Protein AF-A0A919ZZ67-F1 (afdb_monomer_lite)

Sequence (134 aa):
MVGVLGKPMSIIRAICKSDLKDLTIVTYGGPDVGLLCSAKKVKKLIFGFVSLDIIPLDSHFRKARQAGEIKELMEIDEGMLQWGLRAAAMRLPFYQLELVLVQMFWVKIKKLNWLNHHMMMVRSLCDASNKLRC

Radius of gyration: 19.35 Å; chains: 1; bounding box: 59×31×33 Å

Structure (mmCIF, N/CA/C/O backbone):
data_AF-A0A919ZZ67-F1
#
_entry.id   AF-A0A919ZZ67-F1
#
loop_
_atom_site.group_PDB
_atom_site.id
_atom_site.type_symbol
_atom_site.label_atom_id
_atom_site.label_alt_id
_atom_site.label_comp_id
_atom_site.label_asym_id
_atom_site.label_entity_id
_atom_site.label_seq_id
_atom_site.pdbx_PDB_ins_code
_atom_site.Cartn_x
_atom_site.Cartn_y
_atom_site.Cartn_z
_atom_site.occupancy
_atom_site.B_iso_or_equiv
_atom_site.auth_seq_id
_atom_site.auth_comp_id
_atom_site.auth_asym_id
_atom_site.auth_atom_id
_atom_site.pdbx_PDB_model_num
ATOM 1 N N . MET A 1 1 ? 2.444 8.326 -15.915 1.00 46.81 1 MET A N 1
ATOM 2 C CA . MET A 1 1 ? 1.044 8.205 -15.450 1.00 46.81 1 MET A CA 1
ATOM 3 C C . MET A 1 1 ? 0.636 6.743 -15.534 1.00 46.81 1 MET A C 1
ATOM 5 O O . MET A 1 1 ? 0.313 6.267 -16.612 1.00 46.81 1 MET A O 1
ATOM 9 N N . VAL A 1 2 ? 0.801 6.001 -14.433 1.00 59.31 2 VAL A N 1
ATOM 10 C CA . VAL A 1 2 ? 0.498 4.553 -14.317 1.00 59.31 2 VAL A CA 1
ATOM 11 C C . VAL A 1 2 ? -0.480 4.307 -13.144 1.00 59.31 2 VAL A C 1
ATOM 13 O O . VAL A 1 2 ? -0.824 3.173 -12.833 1.00 59.31 2 VAL A O 1
ATOM 16 N N . GLY A 1 3 ? -0.955 5.364 -12.468 1.00 60.34 3 GLY A N 1
ATOM 17 C CA . GLY A 1 3 ? -1.629 5.255 -11.167 1.00 60.34 3 GLY A CA 1
ATOM 18 C C . GLY A 1 3 ? -3.045 4.667 -11.219 1.00 60.34 3 GLY A C 1
ATOM 19 O O . GLY A 1 3 ? -3.436 3.942 -10.298 1.00 60.34 3 GLY A O 1
ATOM 20 N N . VAL A 1 4 ? -3.820 4.934 -12.280 1.00 69.00 4 VAL A N 1
ATOM 21 C CA . VAL A 1 4 ? -5.244 4.538 -12.362 1.00 69.00 4 VAL A CA 1
ATOM 22 C C . VAL A 1 4 ? -5.505 3.374 -13.329 1.00 69.00 4 VAL A C 1
ATOM 24 O O . VAL A 1 4 ? -6.453 2.613 -13.121 1.00 69.00 4 VAL A O 1
ATOM 27 N N . LEU A 1 5 ? -4.682 3.186 -14.364 1.00 67.19 5 LEU A N 1
ATOM 28 C CA . LEU A 1 5 ? -4.946 2.177 -15.396 1.00 67.19 5 LEU A CA 1
ATOM 29 C C . LEU A 1 5 ? -4.768 0.734 -14.895 1.00 67.19 5 LEU A C 1
ATOM 31 O O . LEU A 1 5 ? -3.798 0.397 -14.225 1.00 67.19 5 LEU A O 1
ATOM 35 N N . GLY A 1 6 ? -5.713 -0.138 -15.265 1.00 78.69 6 GLY A N 1
ATOM 36 C CA . GLY A 1 6 ? -5.623 -1.588 -15.044 1.00 78.69 6 GLY A CA 1
ATOM 37 C C . GLY A 1 6 ? -5.781 -2.060 -13.593 1.00 78.69 6 GLY A C 1
ATOM 38 O O . GLY A 1 6 ? -5.585 -3.242 -13.319 1.00 78.69 6 GLY A O 1
ATOM 39 N N . LYS A 1 7 ? -6.147 -1.180 -12.648 1.00 85.00 7 LYS A N 1
ATOM 40 C CA . LYS A 1 7 ? -6.348 -1.557 -11.240 1.00 85.00 7 LYS A CA 1
ATOM 41 C C . LYS A 1 7 ? -7.589 -2.459 -11.088 1.00 85.00 7 LYS A C 1
ATOM 43 O O . LYS A 1 7 ? -8.673 -2.067 -11.529 1.00 85.00 7 LYS A O 1
ATOM 48 N N . PRO A 1 8 ? -7.494 -3.631 -10.425 1.00 86.75 8 PRO A N 1
ATOM 49 C CA . PRO A 1 8 ? -8.623 -4.545 -10.249 1.00 86.75 8 PRO A CA 1
ATOM 50 C C . PRO A 1 8 ? -9.619 -4.013 -9.202 1.00 86.75 8 PRO A C 1
ATOM 52 O O . PRO A 1 8 ? -9.707 -4.483 -8.072 1.00 86.75 8 PRO A O 1
ATOM 55 N N . MET A 1 9 ? -10.412 -3.006 -9.562 1.00 91.06 9 MET A N 1
ATOM 56 C CA . MET A 1 9 ? -11.330 -2.348 -8.624 1.00 91.06 9 MET A CA 1
ATOM 57 C C . MET A 1 9 ? -12.468 -3.251 -8.138 1.00 91.06 9 MET A C 1
ATOM 59 O O . MET A 1 9 ? -13.001 -3.022 -7.052 1.00 91.06 9 MET A O 1
ATOM 63 N N . SER A 1 10 ? -12.833 -4.284 -8.900 1.00 92.00 10 SER A N 1
ATOM 64 C CA . SER A 1 10 ? -13.825 -5.278 -8.480 1.00 92.00 10 SER A CA 1
ATOM 65 C C . SER A 1 10 ? -13.369 -6.034 -7.230 1.00 92.00 10 SER A C 1
ATOM 67 O O . SER A 1 10 ? -14.118 -6.100 -6.254 1.00 92.00 10 SER A O 1
ATOM 69 N N . ILE A 1 11 ? -12.123 -6.525 -7.215 1.00 91.31 11 ILE A N 1
ATOM 70 C CA . ILE A 1 11 ? -11.590 -7.265 -6.066 1.00 91.31 11 ILE A CA 1
ATOM 71 C C . ILE A 1 11 ? -11.380 -6.344 -4.868 1.00 91.31 11 ILE A C 1
ATOM 73 O O . ILE A 1 11 ? -11.725 -6.710 -3.750 1.00 91.31 11 ILE A O 1
ATOM 77 N N . ILE A 1 12 ? -10.912 -5.114 -5.092 1.00 92.00 12 ILE A N 1
ATOM 78 C CA . ILE A 1 12 ? -10.699 -4.143 -4.013 1.00 92.00 12 ILE A CA 1
ATOM 79 C C . ILE A 1 12 ? -12.030 -3.799 -3.335 1.00 92.00 12 ILE A C 1
ATOM 81 O O . ILE A 1 12 ? -12.120 -3.807 -2.111 1.00 92.00 12 ILE A O 1
ATOM 85 N N . ARG A 1 13 ? -13.103 -3.578 -4.108 1.00 91.88 13 ARG A N 1
ATOM 86 C CA . ARG A 1 13 ? -14.446 -3.341 -3.552 1.00 91.88 13 ARG A CA 1
ATOM 87 C C . ARG A 1 13 ? -14.980 -4.553 -2.788 1.00 91.88 13 ARG A C 1
ATOM 89 O O . ARG A 1 13 ? -15.626 -4.367 -1.760 1.00 91.88 13 ARG A O 1
ATOM 96 N N . ALA A 1 14 ? -14.713 -5.771 -3.260 1.00 93.25 14 ALA A N 1
ATOM 97 C CA . ALA A 1 14 ? -15.077 -6.991 -2.542 1.00 93.25 14 ALA A CA 1
ATOM 98 C C . ALA A 1 14 ? -14.307 -7.114 -1.215 1.00 93.25 14 ALA A C 1
ATOM 100 O O . ALA A 1 14 ? -14.912 -7.375 -0.178 1.00 93.25 14 ALA A O 1
ATOM 101 N N . ILE A 1 15 ? -13.003 -6.819 -1.219 1.00 92.00 15 ILE A N 1
ATOM 102 C CA . ILE A 1 15 ? -12.168 -6.77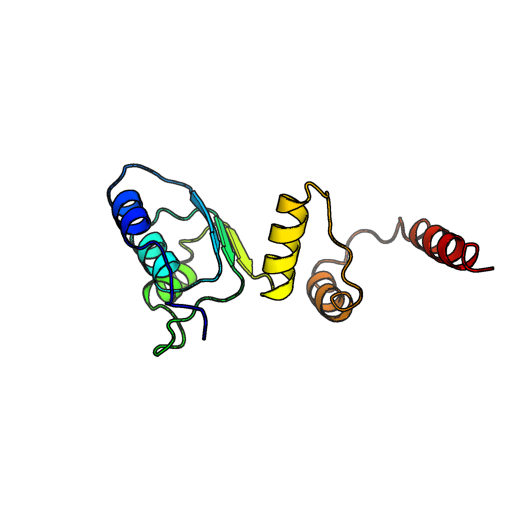1 -0.011 1.00 92.00 15 ILE A CA 1
ATOM 103 C C . ILE A 1 15 ? -12.676 -5.703 0.956 1.00 92.00 15 ILE A C 1
ATOM 105 O O . ILE A 1 15 ? -12.718 -5.945 2.155 1.00 92.00 15 ILE A O 1
ATOM 109 N N . CYS A 1 16 ? -13.114 -4.537 0.480 1.00 91.44 16 CYS A N 1
ATOM 110 C CA . CYS A 1 16 ? -13.717 -3.520 1.344 1.00 91.44 16 CYS A CA 1
ATOM 111 C C . CYS A 1 16 ? -15.005 -4.012 2.023 1.00 91.44 16 CYS A C 1
ATOM 113 O O . CYS A 1 16 ? -15.257 -3.619 3.160 1.00 91.44 16 CYS A O 1
ATOM 115 N N . LYS A 1 17 ? -15.774 -4.902 1.386 1.00 92.75 17 LYS A N 1
ATOM 116 C CA . LYS A 1 17 ? -17.009 -5.476 1.945 1.00 92.75 17 LYS A CA 1
ATOM 117 C C . LYS A 1 17 ? -16.798 -6.692 2.856 1.00 92.75 17 LYS A C 1
ATOM 119 O O . LYS A 1 17 ? -17.695 -6.998 3.626 1.00 92.75 17 LYS A O 1
ATOM 124 N N . SER A 1 18 ? -15.666 -7.389 2.764 1.00 94.38 18 SER A N 1
ATOM 125 C CA . SER A 1 18 ? -15.390 -8.586 3.574 1.00 94.38 18 SER A CA 1
ATOM 126 C C . SER A 1 18 ? -14.919 -8.256 4.997 1.00 94.38 18 SER A C 1
ATOM 128 O O . SER A 1 18 ? -14.605 -7.111 5.298 1.00 94.38 18 SER A O 1
ATOM 130 N N . ASP A 1 19 ? -14.772 -9.249 5.871 1.00 91.31 19 ASP A N 1
ATOM 131 C CA . ASP A 1 19 ? -14.251 -9.041 7.236 1.00 91.31 19 ASP A CA 1
ATOM 132 C C . ASP A 1 19 ? -12.714 -9.065 7.334 1.00 91.31 19 ASP A C 1
ATOM 134 O O . ASP A 1 19 ? -12.155 -9.108 8.430 1.00 91.31 19 ASP A O 1
ATOM 138 N N . LEU A 1 20 ? -12.008 -9.017 6.197 1.00 91.25 20 LEU A N 1
ATOM 139 C CA . LEU A 1 20 ? -10.544 -9.012 6.166 1.00 91.25 20 LEU A CA 1
ATOM 140 C C . LEU A 1 20 ? -9.983 -7.754 6.843 1.00 91.25 20 LEU A C 1
ATOM 142 O O . LEU A 1 20 ? -10.392 -6.630 6.540 1.00 91.25 20 LEU A O 1
ATOM 146 N N . LYS A 1 21 ? -9.013 -7.952 7.739 1.00 88.62 21 LYS A N 1
ATOM 147 C CA . LYS A 1 21 ? -8.319 -6.899 8.493 1.00 88.62 21 LYS A CA 1
ATOM 148 C C . LYS A 1 21 ? -6.811 -7.139 8.462 1.00 88.62 21 LYS A C 1
ATOM 150 O O . LYS A 1 21 ? -6.353 -8.210 8.075 1.00 88.62 21 LYS A O 1
ATOM 155 N N . ASP A 1 22 ? -6.058 -6.120 8.865 1.00 89.94 22 ASP A N 1
ATOM 156 C CA . ASP A 1 22 ? -4.601 -6.167 9.030 1.00 89.94 22 ASP A CA 1
ATOM 157 C C . ASP A 1 22 ? -3.805 -6.563 7.770 1.00 89.94 22 ASP A C 1
ATOM 159 O O . ASP A 1 22 ? -2.806 -7.282 7.829 1.00 89.94 22 ASP A O 1
ATOM 163 N N . LEU A 1 23 ? -4.218 -6.050 6.609 1.00 90.38 23 LEU A N 1
ATOM 164 C CA . LEU A 1 23 ? -3.596 -6.371 5.327 1.00 90.38 23 LEU A CA 1
ATOM 165 C C . LEU A 1 23 ? -2.225 -5.699 5.171 1.00 90.38 23 LEU A C 1
ATOM 167 O O . LEU A 1 23 ? -2.044 -4.519 5.496 1.00 90.38 23 LEU A O 1
ATOM 171 N N . THR A 1 24 ? -1.277 -6.463 4.621 1.00 92.62 24 THR A N 1
ATOM 172 C CA . THR A 1 24 ? -0.016 -5.942 4.080 1.00 92.62 24 THR A CA 1
ATOM 173 C C . THR A 1 24 ? -0.167 -5.771 2.578 1.00 92.62 24 THR A C 1
ATOM 175 O O . THR A 1 24 ? -0.430 -6.742 1.872 1.00 92.62 24 THR A O 1
ATOM 178 N N . ILE A 1 25 ? -0.020 -4.543 2.095 1.00 90.19 25 ILE A N 1
ATOM 179 C CA . ILE A 1 25 ? -0.246 -4.198 0.693 1.00 90.19 25 ILE A CA 1
ATOM 180 C C . ILE A 1 25 ? 1.067 -3.733 0.081 1.00 90.19 25 ILE A C 1
ATOM 182 O O . ILE A 1 25 ? 1.738 -2.861 0.632 1.00 90.19 25 ILE A O 1
ATOM 186 N N . VAL A 1 26 ? 1.396 -4.308 -1.073 1.00 91.19 26 VAL A N 1
ATOM 187 C CA . VAL A 1 26 ? 2.517 -3.913 -1.929 1.00 91.19 26 VAL A CA 1
ATOM 188 C C . VAL A 1 26 ? 1.921 -3.444 -3.251 1.00 91.19 26 VAL A C 1
ATOM 190 O O . VAL A 1 26 ? 1.276 -4.239 -3.933 1.00 91.19 26 VAL A O 1
ATOM 193 N N . THR A 1 27 ? 2.051 -2.163 -3.597 1.00 87.56 27 THR A N 1
ATOM 194 C CA . THR A 1 27 ? 1.370 -1.616 -4.786 1.00 87.56 27 THR A CA 1
ATOM 195 C C . THR A 1 27 ? 2.063 -0.388 -5.375 1.00 87.56 27 THR A C 1
ATOM 197 O O . THR A 1 27 ? 2.695 0.399 -4.668 1.00 87.56 27 THR A O 1
ATOM 200 N N . TYR A 1 28 ? 1.897 -0.202 -6.686 1.00 86.94 28 TYR A N 1
ATOM 201 C CA . TYR A 1 28 ? 1.999 1.114 -7.313 1.00 86.94 28 TYR A CA 1
ATOM 202 C C . TYR A 1 28 ? 0.691 1.844 -7.025 1.00 86.94 28 TYR A C 1
ATOM 204 O O . TYR A 1 28 ? -0.350 1.512 -7.588 1.00 86.94 28 TYR A O 1
ATOM 212 N N . GLY A 1 29 ? 0.712 2.776 -6.083 1.00 82.81 29 GLY A N 1
ATOM 213 C CA . GLY A 1 29 ? -0.493 3.323 -5.482 1.00 82.81 29 GLY A CA 1
ATOM 214 C C . GLY A 1 29 ? -1.332 4.185 -6.421 1.00 82.81 29 GLY A C 1
ATOM 215 O O . GLY A 1 29 ? -0.841 4.827 -7.345 1.00 82.81 29 GLY A O 1
ATOM 216 N N . GLY A 1 30 ? -2.633 4.186 -6.148 1.00 86.06 30 GLY A N 1
ATOM 217 C CA . GLY A 1 30 ? -3.646 5.005 -6.802 1.00 86.06 30 GLY A CA 1
ATOM 218 C C . GLY A 1 30 ? -4.986 4.877 -6.060 1.00 86.06 30 GLY A C 1
ATOM 219 O O . GLY A 1 30 ? -4.989 4.906 -4.824 1.00 86.06 30 GLY A O 1
ATOM 220 N N . PRO A 1 31 ? -6.125 4.699 -6.758 1.00 87.81 31 PRO A N 1
ATOM 221 C CA . PRO A 1 31 ? -7.448 4.650 -6.120 1.00 87.81 31 PRO A CA 1
ATOM 222 C C . PRO A 1 31 ? -7.669 3.396 -5.253 1.00 87.81 31 PRO A C 1
ATOM 224 O O . PRO A 1 31 ? -8.557 3.367 -4.402 1.00 87.81 31 PRO A O 1
ATOM 227 N N . ASP A 1 32 ? -6.852 2.361 -5.448 1.00 89.31 32 ASP A N 1
ATOM 228 C CA . ASP A 1 32 ? -6.833 1.129 -4.663 1.00 89.31 32 ASP A CA 1
ATOM 229 C C . ASP A 1 32 ? -6.436 1.381 -3.206 1.00 89.31 32 ASP A C 1
ATOM 231 O O . ASP A 1 32 ? -7.147 0.980 -2.280 1.00 89.31 32 ASP A O 1
ATOM 235 N N . VAL A 1 33 ? -5.333 2.106 -3.008 1.00 89.12 33 VAL A N 1
ATOM 236 C CA . VAL A 1 33 ? -4.824 2.464 -1.679 1.00 89.12 33 VAL A CA 1
ATOM 237 C C . VAL A 1 33 ? -5.817 3.372 -0.970 1.00 89.12 33 VAL A C 1
ATOM 239 O O . VAL A 1 33 ? -6.129 3.134 0.194 1.00 89.12 33 VAL A O 1
ATOM 242 N N . GLY A 1 34 ? -6.370 4.360 -1.678 1.00 89.38 34 GLY A N 1
ATOM 243 C CA . GLY A 1 34 ? -7.369 5.272 -1.124 1.00 89.38 34 GLY A CA 1
ATOM 244 C C . GLY A 1 34 ? -8.581 4.543 -0.546 1.00 89.38 34 GLY A C 1
ATOM 245 O O . GLY A 1 34 ? -8.965 4.778 0.603 1.00 89.38 34 GLY A O 1
ATOM 246 N N . LEU A 1 35 ? -9.145 3.590 -1.298 1.00 90.12 35 LEU A N 1
ATOM 247 C CA . LEU A 1 35 ? -10.325 2.842 -0.858 1.00 90.12 35 LEU A CA 1
ATOM 248 C C . LEU A 1 35 ? -10.021 1.916 0.331 1.00 90.12 35 LEU A C 1
ATOM 250 O O . LEU A 1 35 ? -10.813 1.831 1.272 1.00 90.12 35 LEU A O 1
ATOM 254 N N . LEU A 1 36 ? -8.861 1.254 0.325 1.00 89.94 36 LEU A N 1
ATOM 255 C CA . LEU A 1 36 ? -8.440 0.369 1.415 1.00 89.94 36 LEU A CA 1
ATOM 256 C C . LEU A 1 36 ? -8.090 1.148 2.691 1.00 89.94 36 LEU A C 1
ATOM 258 O O . LEU A 1 36 ? -8.418 0.694 3.792 1.00 89.94 36 LEU A O 1
ATOM 262 N N . CYS A 1 37 ? -7.500 2.338 2.552 1.00 89.81 37 CYS A N 1
ATOM 263 C CA . CYS A 1 37 ? -7.279 3.277 3.649 1.00 89.81 37 CYS A CA 1
ATOM 264 C C . CYS A 1 37 ? -8.606 3.781 4.226 1.00 89.81 37 CYS A C 1
ATOM 266 O O . CYS A 1 37 ? -8.781 3.754 5.440 1.00 89.81 37 CYS A O 1
ATOM 268 N N . SER A 1 38 ? -9.580 4.145 3.383 1.00 89.25 38 SER A N 1
ATOM 269 C CA . SER A 1 38 ? -10.910 4.556 3.855 1.00 89.25 38 SER A CA 1
ATOM 270 C C . SER A 1 38 ? -11.640 3.444 4.614 1.00 89.25 38 SER A C 1
ATOM 272 O O . SER A 1 38 ? -12.411 3.734 5.526 1.00 89.25 38 SER A O 1
ATOM 274 N N . ALA A 1 39 ? -11.409 2.181 4.249 1.00 89.69 39 ALA A N 1
ATOM 275 C CA . ALA A 1 39 ? -11.982 1.021 4.925 1.00 89.69 39 ALA A CA 1
ATOM 276 C C . ALA A 1 39 ? -11.210 0.596 6.194 1.00 89.69 39 ALA A C 1
ATOM 278 O O . ALA A 1 39 ? -11.636 -0.341 6.867 1.00 89.69 39 ALA A O 1
ATOM 279 N N . LYS A 1 40 ? -10.084 1.252 6.521 1.00 89.50 40 LYS A N 1
ATOM 280 C CA . LYS A 1 40 ? -9.212 0.956 7.677 1.00 89.50 40 LYS A CA 1
ATOM 281 C C . LYS A 1 40 ? -8.719 -0.494 7.743 1.00 89.50 40 LYS A C 1
ATOM 283 O O . LYS A 1 40 ? -8.591 -1.076 8.817 1.00 89.50 40 LYS A O 1
ATOM 288 N N . LYS A 1 41 ? -8.429 -1.092 6.583 1.00 88.62 41 LYS A N 1
ATOM 289 C CA . LYS A 1 41 ? -7.991 -2.501 6.486 1.00 88.62 41 LYS A CA 1
ATOM 290 C C . LYS A 1 41 ? -6.483 -2.677 6.373 1.00 88.62 41 LYS A C 1
ATOM 292 O O . LYS A 1 41 ? -5.998 -3.804 6.390 1.00 88.62 41 LYS A O 1
ATOM 297 N N . VAL A 1 42 ? -5.745 -1.579 6.241 1.00 90.75 42 VAL A N 1
ATOM 298 C CA . VAL A 1 42 ? -4.308 -1.583 5.963 1.00 90.75 42 VAL A CA 1
ATOM 299 C C . VAL A 1 42 ? -3.522 -1.522 7.266 1.00 90.75 42 VAL A C 1
ATOM 301 O O . VAL A 1 42 ? -3.606 -0.537 7.993 1.00 90.75 42 VAL A O 1
ATOM 304 N N . LYS A 1 43 ? -2.719 -2.553 7.540 1.00 90.25 43 LYS A N 1
ATOM 305 C CA . LYS A 1 43 ? -1.742 -2.536 8.639 1.00 90.25 43 LYS A CA 1
ATOM 306 C C . LYS A 1 43 ? -0.381 -2.061 8.155 1.00 90.25 43 LYS A C 1
ATOM 308 O O . LYS A 1 43 ? 0.230 -1.202 8.792 1.00 90.25 43 LYS A O 1
ATOM 313 N N . LYS A 1 44 ? 0.072 -2.623 7.032 1.00 90.81 44 LYS A N 1
ATOM 314 C CA . LYS A 1 44 ? 1.359 -2.308 6.419 1.00 90.81 44 LYS A CA 1
ATOM 315 C C . LYS A 1 44 ? 1.172 -1.923 4.963 1.00 90.81 44 LYS A C 1
ATOM 317 O O . LYS A 1 44 ? 0.562 -2.668 4.200 1.00 90.81 44 LYS A O 1
ATOM 322 N N . LEU A 1 45 ? 1.721 -0.780 4.581 1.00 90.00 45 LEU A N 1
ATOM 323 C CA . LEU A 1 45 ? 1.686 -0.294 3.211 1.00 90.00 45 LEU A CA 1
ATOM 324 C C . LEU A 1 45 ? 3.112 -0.108 2.697 1.00 90.00 45 LEU A C 1
ATOM 326 O O . LEU A 1 45 ? 3.870 0.695 3.241 1.00 90.00 45 LEU A O 1
ATOM 330 N N . ILE A 1 46 ? 3.453 -0.848 1.646 1.00 90.25 46 ILE A N 1
ATOM 331 C CA . ILE A 1 46 ? 4.699 -0.722 0.896 1.00 90.25 46 ILE A CA 1
ATOM 332 C C . ILE A 1 46 ? 4.337 -0.190 -0.489 1.00 90.25 46 ILE A C 1
ATOM 334 O O . ILE A 1 46 ? 3.607 -0.851 -1.232 1.00 90.25 46 ILE A O 1
ATOM 338 N N . PHE A 1 47 ? 4.805 1.003 -0.840 1.00 89.19 47 PHE A N 1
ATOM 339 C CA . PHE A 1 47 ? 4.424 1.627 -2.106 1.00 89.19 47 PHE A CA 1
ATOM 340 C C . PHE A 1 47 ? 5.566 2.399 -2.763 1.00 89.19 47 PHE A C 1
ATOM 342 O O . PHE A 1 47 ? 6.448 2.912 -2.078 1.00 89.19 47 PHE A O 1
ATOM 349 N N . GLY A 1 48 ? 5.502 2.460 -4.099 1.00 84.12 48 GLY A N 1
ATOM 350 C CA . GLY A 1 48 ? 6.386 3.261 -4.955 1.00 84.12 48 GLY A CA 1
ATOM 351 C C . GLY A 1 48 ? 6.021 4.747 -4.941 1.00 84.12 48 GLY A C 1
ATOM 352 O O . GLY A 1 48 ? 6.795 5.622 -4.577 1.00 84.12 48 GLY A O 1
ATOM 353 N N . PHE A 1 49 ? 4.768 5.017 -5.292 1.00 84.44 49 PHE A N 1
ATOM 354 C CA . PHE A 1 49 ? 4.112 6.321 -5.220 1.00 84.44 49 PHE A CA 1
ATOM 355 C C . PHE A 1 49 ? 2.616 6.097 -4.985 1.00 84.44 49 PHE A C 1
ATOM 357 O O . PHE A 1 49 ? 2.125 4.986 -5.180 1.00 84.44 49 PHE A O 1
ATOM 364 N N . VAL A 1 50 ? 1.882 7.132 -4.572 1.00 83.81 50 VAL A N 1
ATOM 365 C CA . VAL A 1 50 ? 0.411 7.118 -4.532 1.00 83.81 50 VAL A CA 1
ATOM 366 C C . VAL A 1 50 ? -0.084 8.384 -5.214 1.00 83.81 50 VAL A C 1
ATOM 368 O O . VAL A 1 50 ? -0.012 9.463 -4.630 1.00 83.81 50 VAL A O 1
ATOM 371 N N . SER A 1 51 ? -0.589 8.264 -6.438 1.00 78.12 51 SER A N 1
ATOM 372 C CA . SER A 1 51 ? -1.156 9.393 -7.176 1.00 78.12 51 SER A CA 1
ATOM 373 C C . SER A 1 51 ? -2.396 8.975 -7.961 1.00 78.12 51 SER A C 1
ATOM 375 O O . SER A 1 51 ? -2.532 7.831 -8.400 1.00 78.12 51 SER A O 1
ATOM 377 N N . LEU A 1 52 ? -3.331 9.91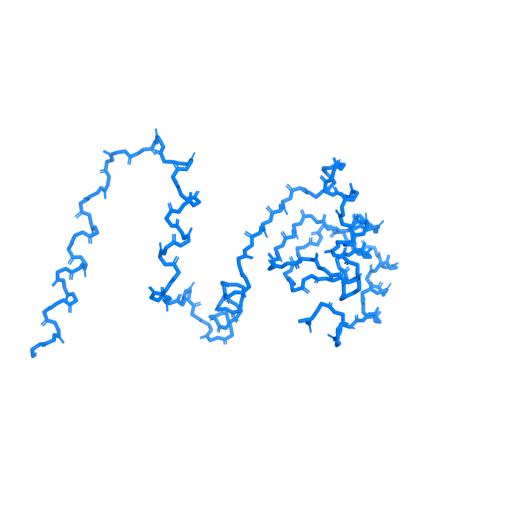2 -8.115 1.00 77.69 52 LEU A N 1
ATOM 378 C CA . LEU A 1 52 ? -4.407 9.808 -9.093 1.00 77.69 52 LEU A CA 1
ATOM 379 C C . LEU A 1 52 ? -3.942 10.618 -10.307 1.00 77.69 52 LEU A C 1
ATOM 381 O O . LEU A 1 52 ? -3.425 11.716 -10.140 1.00 77.69 52 LEU A O 1
ATOM 385 N N . ASP A 1 53 ? -4.098 10.109 -11.528 1.00 69.50 53 ASP A N 1
ATOM 386 C CA . ASP A 1 53 ? -3.491 10.743 -12.713 1.00 69.50 53 ASP A CA 1
ATOM 387 C C . ASP A 1 53 ? -3.898 12.228 -12.890 1.00 69.50 53 ASP A C 1
ATOM 389 O O . ASP A 1 53 ? -3.141 13.011 -13.449 1.00 69.50 53 ASP A O 1
ATOM 393 N N . ILE A 1 54 ? -5.054 12.642 -12.354 1.00 70.06 54 ILE A N 1
ATOM 394 C CA . ILE A 1 54 ? -5.542 14.036 -12.377 1.00 70.06 54 ILE A CA 1
ATOM 395 C C . ILE A 1 54 ? -5.312 14.768 -11.040 1.00 70.06 54 ILE A C 1
ATOM 397 O O . ILE A 1 54 ? -5.153 15.987 -11.018 1.00 70.06 54 ILE A O 1
ATOM 401 N N . ILE A 1 55 ? -5.303 14.049 -9.913 1.00 75.06 55 ILE A N 1
ATOM 402 C CA . ILE A 1 55 ? -5.187 14.629 -8.567 1.00 75.06 55 ILE A CA 1
ATOM 403 C C . ILE A 1 55 ? -3.903 14.090 -7.928 1.00 75.06 55 ILE A C 1
ATOM 405 O O . ILE A 1 55 ? -3.801 12.889 -7.681 1.00 75.06 55 ILE A O 1
ATOM 409 N N . PRO A 1 56 ? -2.932 14.951 -7.585 1.00 65.75 56 PRO A N 1
ATOM 410 C CA . PRO A 1 56 ? -1.576 14.514 -7.252 1.00 65.75 56 PRO A CA 1
ATOM 411 C C . PRO A 1 56 ? -1.496 13.576 -6.042 1.00 65.75 56 PRO A C 1
ATOM 413 O O . PRO A 1 56 ? -0.542 12.812 -5.935 1.00 65.75 56 PRO A O 1
ATOM 416 N N . LEU A 1 57 ? -2.485 13.599 -5.143 1.00 72.19 57 LEU A N 1
ATOM 417 C CA . LEU A 1 57 ? -2.524 12.735 -3.970 1.00 72.19 57 LEU A CA 1
ATOM 418 C C . LEU A 1 57 ? -3.949 12.269 -3.678 1.00 72.19 57 LEU A C 1
ATOM 420 O O . LEU A 1 57 ? -4.882 13.075 -3.660 1.00 72.19 57 LEU A O 1
ATOM 424 N N . ASP A 1 58 ? -4.108 10.982 -3.376 1.00 81.69 58 ASP A N 1
ATOM 425 C CA . ASP A 1 58 ? -5.395 10.461 -2.929 1.00 81.69 58 ASP A CA 1
ATOM 426 C C . ASP A 1 58 ? -5.779 11.065 -1.565 1.00 81.69 58 ASP A C 1
ATOM 428 O O . ASP A 1 58 ? -4.993 11.084 -0.610 1.00 81.69 58 ASP A O 1
ATOM 432 N N . SER A 1 59 ? -7.000 11.597 -1.477 1.00 84.56 59 SER A N 1
ATOM 433 C CA . SER A 1 59 ? -7.459 12.317 -0.285 1.00 84.56 59 SER A CA 1
ATOM 434 C C . SER A 1 59 ? -7.634 11.406 0.934 1.00 84.56 59 SER A C 1
ATOM 436 O O . SER A 1 59 ? -7.388 11.843 2.061 1.00 84.56 59 SER A O 1
ATOM 438 N N . HIS A 1 60 ? -8.007 10.140 0.729 1.00 87.62 60 HIS A N 1
ATOM 439 C CA . HIS A 1 60 ? -8.163 9.164 1.804 1.00 87.62 60 HIS A CA 1
ATOM 440 C C . HIS A 1 60 ? -6.801 8.702 2.303 1.00 87.62 60 HIS A C 1
ATOM 442 O O . HIS A 1 60 ? -6.587 8.641 3.513 1.00 87.62 60 HIS A O 1
ATOM 448 N N . PHE A 1 61 ? -5.855 8.475 1.390 1.00 87.38 61 PHE A N 1
ATOM 449 C CA . PHE A 1 61 ? -4.472 8.183 1.753 1.00 87.38 61 PHE A CA 1
ATOM 450 C C . PHE A 1 61 ? -3.839 9.329 2.554 1.00 87.38 61 PHE A C 1
ATOM 452 O O . PHE A 1 61 ? -3.245 9.100 3.609 1.00 87.38 61 PHE A O 1
ATOM 459 N N . ARG A 1 62 ? -4.030 10.579 2.111 1.00 88.06 62 ARG A N 1
ATOM 460 C CA . ARG A 1 62 ? -3.547 11.769 2.826 1.00 88.06 62 ARG A CA 1
ATOM 461 C C . ARG A 1 62 ? -4.095 11.839 4.250 1.00 88.06 62 ARG A C 1
ATOM 463 O O . ARG A 1 62 ? -3.320 12.032 5.183 1.00 88.06 62 ARG A O 1
ATOM 470 N N . LYS A 1 63 ? -5.412 11.674 4.410 1.00 89.25 63 LYS A N 1
ATOM 471 C CA . LYS A 1 63 ? -6.081 11.705 5.719 1.00 89.25 63 LYS A CA 1
ATOM 472 C C . LYS A 1 63 ? -5.602 10.572 6.624 1.00 89.25 63 LYS A C 1
ATOM 474 O O . LYS A 1 63 ? -5.226 10.845 7.756 1.00 89.25 63 LYS A O 1
ATOM 479 N N . ALA A 1 64 ? -5.540 9.341 6.117 1.00 88.56 64 ALA A N 1
ATOM 480 C CA . ALA A 1 64 ? -5.080 8.179 6.878 1.00 88.56 64 ALA A CA 1
ATOM 481 C C . ALA A 1 64 ? -3.627 8.338 7.349 1.00 88.56 64 ALA A C 1
ATOM 483 O O . ALA A 1 64 ? -3.290 7.981 8.479 1.00 88.56 64 ALA A O 1
ATOM 484 N N . ARG A 1 65 ? -2.769 8.937 6.512 1.00 88.06 65 ARG A N 1
ATOM 485 C CA . ARG A 1 65 ? -1.386 9.253 6.880 1.00 88.06 65 ARG A CA 1
ATOM 486 C C . ARG A 1 65 ? -1.308 10.342 7.949 1.00 88.06 65 ARG A C 1
ATOM 488 O O . ARG A 1 65 ? -0.566 10.187 8.910 1.00 88.06 65 ARG A O 1
ATOM 495 N N . GLN A 1 66 ? -2.057 11.432 7.790 1.00 89.00 66 GLN A N 1
ATOM 496 C CA . GLN A 1 66 ? -2.081 12.535 8.759 1.00 89.00 66 GLN A CA 1
ATOM 497 C C . GLN A 1 66 ? -2.655 12.106 10.114 1.00 89.00 66 GLN A C 1
ATOM 499 O O . GLN A 1 66 ? -2.175 12.556 11.148 1.00 89.00 66 GLN A O 1
ATOM 504 N N . ALA A 1 67 ? -3.646 11.217 10.107 1.00 88.12 67 ALA A N 1
ATOM 505 C CA . ALA A 1 67 ? -4.254 10.658 11.307 1.00 88.12 67 ALA A CA 1
ATOM 506 C C . ALA A 1 67 ? -3.420 9.535 11.956 1.00 88.12 67 ALA A C 1
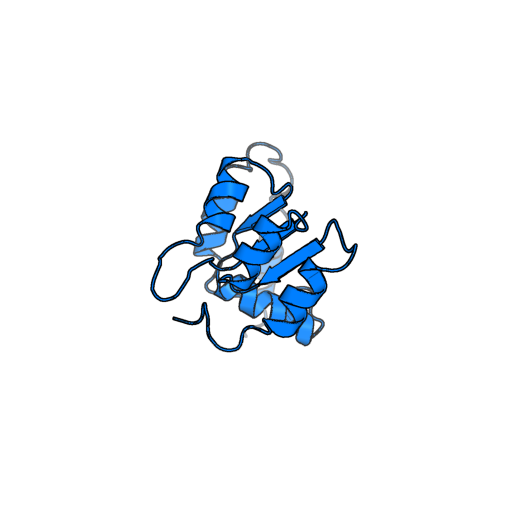ATOM 508 O O . ALA A 1 67 ? -3.783 9.060 13.028 1.00 88.12 67 ALA A O 1
ATOM 509 N N . GLY A 1 68 ? -2.320 9.096 11.330 1.00 85.44 68 GLY A N 1
ATOM 510 C CA . GLY A 1 68 ? -1.481 8.014 11.854 1.00 85.44 68 GLY A CA 1
ATOM 511 C C . GLY A 1 68 ? -2.174 6.647 11.877 1.00 85.44 68 GLY A C 1
ATOM 512 O O . GLY A 1 68 ? -1.810 5.785 12.669 1.00 85.44 68 GLY A O 1
ATOM 513 N N . GLU A 1 69 ? -3.180 6.433 11.023 1.00 85.25 69 GLU A N 1
ATOM 514 C CA . GLU A 1 69 ? -3.969 5.192 11.007 1.00 85.25 69 GLU A CA 1
ATOM 515 C C . GLU A 1 69 ? -3.187 4.001 10.426 1.00 85.25 69 GLU A C 1
ATOM 517 O O . GLU A 1 69 ? -3.511 2.845 10.700 1.00 85.25 69 GLU A O 1
ATOM 522 N N . ILE A 1 70 ? -2.137 4.269 9.643 1.00 85.00 70 ILE A N 1
ATOM 523 C CA . ILE A 1 70 ? -1.274 3.248 9.038 1.00 85.00 70 ILE A CA 1
ATOM 524 C C . ILE A 1 70 ? -0.104 2.966 9.986 1.00 85.00 70 ILE A C 1
ATOM 526 O O . ILE A 1 70 ? 0.766 3.817 10.164 1.00 85.00 70 ILE A O 1
ATOM 530 N N . LYS A 1 71 ? -0.064 1.759 10.570 1.00 82.31 71 LYS A N 1
ATOM 531 C CA . LYS A 1 71 ? 0.961 1.363 11.557 1.00 82.31 71 LYS A CA 1
ATOM 532 C C . LYS A 1 71 ? 2.364 1.297 10.957 1.00 82.31 71 LYS A C 1
ATOM 534 O O . LYS A 1 71 ? 3.316 1.785 11.555 1.00 82.31 71 LYS A O 1
ATOM 539 N N . GLU A 1 72 ? 2.492 0.667 9.792 1.00 85.94 72 GLU A N 1
ATOM 540 C CA . GLU A 1 72 ? 3.774 0.481 9.115 1.00 85.94 72 GLU A CA 1
ATOM 541 C C . GLU A 1 72 ? 3.701 1.033 7.697 1.00 85.94 72 GLU A C 1
ATOM 543 O O . GLU A 1 72 ? 3.015 0.487 6.832 1.00 85.94 72 GLU A O 1
ATOM 548 N N . LEU A 1 73 ? 4.435 2.112 7.447 1.00 87.50 73 LEU A N 1
ATOM 549 C CA . LEU A 1 73 ? 4.481 2.751 6.144 1.00 87.50 73 LEU A CA 1
ATOM 550 C C . LEU A 1 73 ? 5.907 2.709 5.595 1.00 87.50 73 LEU A C 1
ATOM 552 O O . LEU A 1 73 ? 6.837 3.221 6.216 1.00 87.50 73 LEU A O 1
ATOM 556 N N . MET A 1 74 ? 6.071 2.066 4.441 1.00 87.94 74 MET A N 1
ATOM 557 C CA . MET A 1 74 ? 7.348 1.931 3.750 1.00 87.94 74 MET A CA 1
ATOM 558 C C . MET A 1 74 ? 7.240 2.530 2.354 1.00 87.94 74 MET A C 1
ATOM 560 O O . MET A 1 74 ? 6.617 1.963 1.457 1.00 87.94 74 MET A O 1
ATOM 564 N N . GLU A 1 75 ? 7.882 3.676 2.190 1.00 86.00 75 GLU A N 1
ATOM 565 C CA . GLU A 1 75 ? 8.105 4.295 0.891 1.00 86.00 75 GLU A CA 1
ATOM 566 C C . GLU A 1 75 ? 9.372 3.705 0.290 1.00 86.00 75 GLU A C 1
ATOM 568 O O . GLU A 1 75 ? 10.446 3.754 0.895 1.00 86.00 75 GLU A O 1
ATOM 573 N N . ILE A 1 76 ? 9.221 3.094 -0.876 1.00 85.88 76 ILE A N 1
ATOM 574 C CA . ILE A 1 76 ? 10.309 2.513 -1.655 1.00 85.88 76 ILE A CA 1
ATOM 575 C C . ILE A 1 76 ? 10.291 3.217 -3.008 1.00 85.88 76 ILE A C 1
ATOM 577 O O . ILE A 1 76 ? 9.228 3.622 -3.460 1.00 85.88 76 ILE A O 1
ATOM 581 N N . ASP A 1 77 ? 11.435 3.394 -3.665 1.00 84.88 77 ASP A N 1
ATOM 582 C CA . ASP A 1 77 ? 11.397 3.930 -5.022 1.00 84.88 77 ASP A CA 1
ATOM 583 C C . ASP A 1 77 ? 10.742 2.934 -6.002 1.00 84.88 77 ASP A C 1
ATOM 585 O O . ASP A 1 77 ? 10.695 1.719 -5.785 1.00 84.88 77 ASP A O 1
ATOM 589 N N . GLU A 1 78 ? 10.194 3.457 -7.096 1.00 83.31 78 GLU A N 1
ATOM 590 C CA . GLU A 1 78 ? 9.479 2.660 -8.097 1.00 83.31 78 GLU A CA 1
ATOM 591 C C . GLU A 1 78 ? 10.336 1.545 -8.705 1.00 83.31 78 GLU A C 1
ATOM 593 O O . GLU A 1 78 ? 9.829 0.448 -8.973 1.00 83.31 78 GLU A O 1
ATOM 598 N N . GLY A 1 79 ? 11.630 1.820 -8.892 1.00 84.06 79 GLY A N 1
ATOM 599 C CA . GLY A 1 79 ? 12.602 0.876 -9.419 1.00 84.06 79 GLY A CA 1
ATOM 600 C C . GLY A 1 79 ? 12.857 -0.255 -8.431 1.00 84.06 79 GLY A C 1
ATOM 601 O O . GLY A 1 79 ? 12.755 -1.421 -8.792 1.00 84.06 79 GLY A O 1
ATOM 602 N N . MET A 1 80 ? 13.119 0.052 -7.165 1.00 85.88 80 MET A N 1
ATOM 603 C CA . MET A 1 80 ? 13.291 -0.912 -6.084 1.00 85.88 80 MET A CA 1
ATOM 60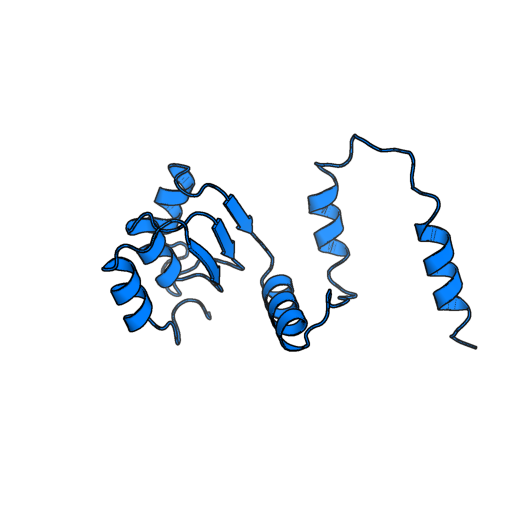4 C C . MET A 1 80 ? 12.048 -1.787 -5.904 1.00 85.88 80 MET A C 1
ATOM 606 O O . MET A 1 80 ? 12.195 -2.990 -5.688 1.00 85.88 80 MET A O 1
ATOM 610 N N . LEU A 1 81 ? 10.836 -1.233 -6.040 1.00 86.94 81 LEU A N 1
ATOM 611 C CA . LEU A 1 81 ? 9.605 -2.029 -6.023 1.00 86.94 81 LEU A CA 1
ATOM 612 C C . LEU A 1 81 ? 9.567 -3.009 -7.207 1.00 86.94 81 LEU A C 1
ATOM 614 O O . LEU A 1 81 ? 9.312 -4.200 -7.018 1.00 86.94 81 LEU A O 1
ATOM 618 N N . GLN A 1 82 ? 9.878 -2.527 -8.414 1.00 88.62 82 GLN A N 1
ATOM 619 C CA . GLN A 1 82 ? 9.897 -3.338 -9.633 1.00 88.62 82 GLN A CA 1
ATOM 620 C C . GLN A 1 82 ? 10.920 -4.472 -9.539 1.00 88.62 82 GLN A C 1
ATOM 622 O O . GLN A 1 82 ? 10.616 -5.631 -9.829 1.00 88.62 82 GLN A O 1
ATOM 627 N N . TRP A 1 83 ? 12.139 -4.146 -9.117 1.00 88.50 83 TRP A N 1
ATOM 628 C CA . TRP A 1 83 ? 13.233 -5.097 -8.987 1.00 88.50 83 TRP A CA 1
ATOM 629 C C . TRP A 1 83 ? 13.016 -6.060 -7.827 1.00 88.50 83 TRP A C 1
ATOM 631 O O . TRP A 1 83 ? 13.341 -7.233 -7.968 1.00 88.50 83 TRP A O 1
ATOM 641 N N . GLY A 1 84 ? 12.402 -5.618 -6.728 1.00 87.06 84 GLY A N 1
ATOM 642 C CA . GLY A 1 84 ? 11.995 -6.491 -5.628 1.00 87.06 84 GLY A CA 1
ATOM 643 C C . GLY A 1 84 ? 10.967 -7.533 -6.073 1.00 87.06 84 GLY A C 1
ATOM 644 O O . GLY A 1 84 ? 11.142 -8.723 -5.815 1.00 87.06 84 GLY A O 1
ATOM 645 N N . LEU A 1 85 ? 9.939 -7.113 -6.820 1.00 87.50 85 LEU A N 1
ATOM 646 C CA . LEU A 1 85 ? 8.952 -8.030 -7.401 1.00 87.50 85 LEU A CA 1
ATOM 647 C C . LEU A 1 85 ? 9.588 -8.973 -8.432 1.00 87.50 85 LEU A C 1
ATOM 649 O O . LEU A 1 85 ? 9.281 -10.165 -8.450 1.00 87.50 85 LEU A O 1
ATOM 653 N N . ARG A 1 86 ? 10.515 -8.472 -9.256 1.00 88.12 86 ARG A N 1
ATOM 654 C CA . ARG A 1 86 ? 11.247 -9.289 -10.234 1.00 88.12 86 ARG A CA 1
ATOM 655 C C . ARG A 1 86 ? 12.165 -10.313 -9.563 1.00 88.12 86 ARG A C 1
ATOM 657 O O . ARG A 1 86 ? 12.189 -11.462 -9.994 1.00 88.12 86 ARG A O 1
ATOM 664 N N . ALA A 1 87 ? 12.867 -9.927 -8.499 1.00 89.50 87 ALA A N 1
ATOM 665 C CA . ALA A 1 87 ? 13.688 -10.828 -7.693 1.00 89.50 87 ALA A CA 1
ATOM 666 C C . ALA A 1 87 ? 12.837 -11.952 -7.093 1.00 89.50 87 ALA A C 1
ATOM 668 O O . ALA A 1 87 ? 13.189 -13.124 -7.218 1.00 89.50 87 ALA A O 1
ATOM 669 N N . ALA A 1 88 ? 11.676 -11.601 -6.526 1.00 88.62 88 ALA A N 1
ATOM 670 C CA . ALA A 1 88 ? 10.729 -12.561 -5.969 1.00 88.62 88 ALA A CA 1
ATOM 671 C C . ALA A 1 88 ? 10.191 -13.530 -7.036 1.00 88.62 88 ALA A C 1
ATOM 673 O O . ALA A 1 88 ? 10.134 -14.735 -6.794 1.00 88.62 88 ALA A O 1
ATOM 674 N N . ALA A 1 89 ? 9.870 -13.034 -8.236 1.00 90.88 89 ALA A N 1
ATOM 675 C CA . ALA A 1 89 ? 9.446 -13.871 -9.360 1.00 90.88 89 ALA A CA 1
ATOM 676 C C . ALA A 1 89 ? 10.544 -14.857 -9.802 1.00 90.88 89 ALA A C 1
ATOM 678 O O . ALA A 1 89 ? 10.255 -16.012 -10.106 1.00 90.88 89 ALA A O 1
ATOM 679 N N . MET A 1 90 ? 11.808 -14.423 -9.777 1.00 92.19 90 MET A N 1
ATOM 680 C CA . MET A 1 90 ? 12.983 -15.257 -10.064 1.00 92.19 90 MET A CA 1
ATOM 681 C C . MET A 1 90 ? 13.422 -16.130 -8.877 1.00 92.19 90 MET A C 1
ATOM 683 O O . MET A 1 90 ? 14.384 -16.882 -9.007 1.00 92.19 90 MET A O 1
ATOM 687 N N . ARG A 1 91 ? 12.731 -16.052 -7.729 1.00 90.44 91 ARG A N 1
ATOM 688 C CA . ARG A 1 91 ? 13.078 -16.739 -6.469 1.00 90.44 91 ARG A CA 1
ATOM 689 C C . ARG A 1 91 ? 14.501 -16.438 -5.980 1.00 90.44 91 ARG A C 1
ATOM 691 O O . ARG A 1 91 ? 15.134 -17.276 -5.342 1.00 90.44 91 ARG A O 1
ATOM 698 N N . LEU A 1 92 ? 14.996 -15.238 -6.268 1.00 87.44 92 LEU A N 1
ATOM 699 C CA . LEU A 1 92 ? 16.284 -14.755 -5.785 1.00 87.44 92 LEU A CA 1
ATOM 700 C C . LEU A 1 92 ? 16.101 -14.013 -4.453 1.00 87.44 92 LEU A C 1
ATOM 702 O O . LEU A 1 92 ? 15.125 -13.275 -4.299 1.00 87.44 92 LEU A O 1
ATOM 706 N N . PRO A 1 93 ? 17.039 -14.154 -3.498 1.00 80.19 93 PRO A N 1
ATOM 707 C CA . PRO A 1 93 ? 16.956 -13.453 -2.218 1.00 80.19 93 PRO A CA 1
ATOM 708 C C . PRO A 1 93 ? 17.135 -11.933 -2.361 1.00 80.19 93 PRO A C 1
ATOM 710 O O . PRO A 1 93 ? 16.627 -11.174 -1.541 1.00 80.19 93 PRO A O 1
ATOM 713 N N . PHE A 1 94 ? 17.849 -11.477 -3.392 1.00 79.31 94 PHE A N 1
ATOM 714 C CA . PHE A 1 94 ? 18.029 -10.068 -3.734 1.00 79.31 94 PHE A CA 1
ATOM 715 C C . PHE A 1 94 ? 18.409 -9.927 -5.214 1.00 79.31 94 PHE A C 1
ATOM 717 O O . PHE A 1 94 ? 18.890 -10.876 -5.832 1.00 79.31 94 PHE A O 1
ATOM 724 N N . TYR A 1 95 ? 18.211 -8.734 -5.777 1.00 74.12 95 TYR A N 1
ATOM 725 C CA . TYR A 1 95 ? 18.674 -8.373 -7.117 1.00 74.12 95 TYR A CA 1
ATOM 726 C C . TYR A 1 95 ? 19.699 -7.245 -6.993 1.00 74.12 95 TYR A C 1
ATOM 728 O O . TYR A 1 95 ? 19.416 -6.221 -6.367 1.00 74.12 95 TYR A O 1
ATOM 736 N N . GLN A 1 96 ? 20.903 -7.436 -7.531 1.00 64.88 96 GLN A N 1
ATOM 737 C CA . GLN A 1 96 ? 21.934 -6.399 -7.509 1.00 64.88 96 GLN A CA 1
ATOM 738 C C . GLN A 1 96 ? 21.599 -5.309 -8.524 1.00 64.88 96 GLN A C 1
ATOM 740 O O . GLN A 1 96 ? 21.432 -5.570 -9.713 1.00 64.88 96 GLN A O 1
ATOM 745 N N . LEU A 1 97 ? 21.510 -4.076 -8.032 1.00 60.03 97 LEU A N 1
ATOM 746 C CA . LEU A 1 97 ? 21.337 -2.881 -8.844 1.00 60.03 97 LEU A CA 1
ATOM 747 C C . LEU A 1 97 ? 22.596 -2.032 -8.712 1.00 60.03 97 LEU A C 1
ATOM 749 O O . LEU A 1 97 ? 22.865 -1.504 -7.635 1.00 60.03 97 LEU A O 1
ATOM 753 N N . GLU A 1 98 ? 23.354 -1.881 -9.798 1.00 55.44 98 GLU A N 1
ATOM 754 C CA . GLU A 1 98 ? 24.566 -1.046 -9.801 1.00 55.44 98 GLU A CA 1
ATOM 755 C C . GLU A 1 98 ? 24.254 0.450 -9.599 1.00 55.44 98 GLU A C 1
ATOM 757 O O . GLU A 1 98 ? 25.081 1.187 -9.074 1.00 55.44 98 GLU A O 1
ATOM 762 N N . LEU A 1 99 ? 23.038 0.901 -9.931 1.00 45.53 99 LEU A N 1
ATOM 763 C CA . LEU A 1 99 ? 22.657 2.321 -9.902 1.00 45.53 99 LEU A CA 1
ATOM 764 C C . LEU A 1 99 ? 21.934 2.785 -8.620 1.00 45.53 99 LEU A C 1
ATOM 766 O O . LEU A 1 99 ? 21.809 3.987 -8.399 1.00 45.53 99 LEU A O 1
ATOM 770 N N . VAL A 1 100 ? 21.492 1.881 -7.734 1.00 47.78 100 VAL A N 1
ATOM 771 C CA . VAL A 1 100 ? 20.716 2.254 -6.520 1.00 47.78 100 VAL A CA 1
ATOM 772 C C . VAL A 1 100 ? 21.609 2.570 -5.309 1.00 47.78 100 VAL A C 1
ATOM 774 O O . VAL A 1 100 ? 21.143 3.088 -4.290 1.00 47.78 100 VAL A O 1
ATOM 777 N N . LEU A 1 101 ? 22.924 2.352 -5.418 1.00 39.84 101 LEU A N 1
ATOM 778 C CA . LEU A 1 101 ? 23.873 2.696 -4.354 1.00 39.84 101 LEU A CA 1
ATOM 779 C C . LEU A 1 101 ? 23.858 4.190 -3.990 1.00 39.84 101 LEU A C 1
ATOM 781 O O . LEU A 1 101 ? 24.142 4.518 -2.842 1.00 39.84 101 LEU A O 1
ATOM 785 N N . VAL A 1 102 ? 23.453 5.086 -4.898 1.00 38.72 102 VAL A N 1
ATOM 786 C CA . VAL A 1 102 ? 23.375 6.528 -4.604 1.00 38.72 102 VAL A CA 1
ATOM 787 C C . VAL A 1 102 ? 22.205 6.862 -3.665 1.00 38.72 102 VAL A C 1
ATOM 789 O O . VAL A 1 102 ? 22.354 7.689 -2.768 1.00 38.72 102 VAL A O 1
ATOM 792 N N . GLN A 1 103 ? 21.059 6.186 -3.794 1.00 33.06 103 GLN A N 1
ATOM 793 C CA . GLN A 1 103 ? 19.871 6.473 -2.975 1.00 33.06 103 GLN A CA 1
ATOM 794 C C . GLN A 1 103 ? 19.877 5.723 -1.640 1.00 33.06 103 GLN A C 1
ATOM 796 O O . GLN A 1 103 ? 19.477 6.276 -0.610 1.00 33.06 103 GLN A O 1
ATOM 801 N N . MET A 1 104 ? 20.426 4.504 -1.614 1.00 30.98 104 MET A N 1
ATOM 802 C CA . MET A 1 104 ? 20.564 3.746 -0.368 1.00 30.98 104 MET A CA 1
ATOM 803 C C . MET A 1 104 ? 21.589 4.378 0.594 1.00 30.98 104 MET A C 1
ATOM 805 O O . MET A 1 104 ? 21.489 4.178 1.808 1.00 30.98 104 MET A O 1
ATOM 809 N N . PHE A 1 105 ? 22.517 5.202 0.084 1.00 24.67 105 PHE A N 1
ATOM 810 C CA . PHE A 1 105 ? 23.488 5.929 0.905 1.00 24.67 105 PHE A CA 1
ATOM 811 C C . PHE A 1 105 ? 22.832 7.001 1.793 1.00 24.67 105 PHE A C 1
ATOM 813 O O . PHE A 1 105 ? 23.269 7.204 2.921 1.00 24.67 105 PHE A O 1
ATOM 820 N N . TRP A 1 106 ? 21.737 7.637 1.362 1.00 21.28 106 TRP A N 1
ATOM 821 C CA . TRP A 1 106 ? 21.131 8.742 2.121 1.00 21.28 106 TRP A CA 1
ATOM 822 C C . TRP A 1 106 ? 20.152 8.289 3.218 1.00 21.28 106 TRP A C 1
ATOM 824 O O . TRP A 1 106 ? 20.122 8.872 4.302 1.00 21.28 106 TRP A O 1
ATOM 834 N N . VAL A 1 107 ? 19.405 7.198 3.009 1.00 27.94 107 VAL A N 1
ATOM 835 C CA . VAL A 1 107 ? 18.454 6.681 4.021 1.00 27.94 107 VAL A CA 1
ATOM 836 C C . VAL A 1 107 ? 19.171 5.968 5.182 1.00 27.94 107 VAL A C 1
ATOM 838 O O . VAL A 1 107 ? 18.660 5.938 6.303 1.00 27.94 107 VAL A O 1
ATOM 841 N N . LYS A 1 108 ? 20.392 5.447 4.977 1.00 25.72 108 LYS A N 1
ATOM 842 C CA . LYS A 1 108 ? 21.168 4.782 6.042 1.00 25.72 108 LYS A CA 1
ATOM 843 C C . LYS A 1 108 ? 21.864 5.763 7.001 1.00 25.72 108 LYS A C 1
ATOM 845 O O . LYS A 1 108 ? 22.066 5.411 8.162 1.00 25.72 108 LYS A O 1
ATOM 850 N N . ILE A 1 109 ? 22.175 6.991 6.568 1.00 28.56 109 ILE A N 1
ATOM 851 C CA . ILE A 1 109 ? 22.983 7.956 7.345 1.00 28.56 109 ILE A CA 1
ATOM 852 C C . ILE A 1 109 ? 22.291 8.433 8.637 1.00 28.56 109 ILE A C 1
ATOM 854 O O . ILE A 1 109 ? 22.975 8.710 9.616 1.00 28.56 109 ILE A O 1
ATOM 858 N N . LYS A 1 110 ? 20.952 8.432 8.734 1.00 28.34 110 LYS A N 1
ATOM 859 C CA . LYS A 1 110 ? 20.264 8.789 9.998 1.00 28.34 110 LYS A CA 1
ATOM 860 C C . LYS A 1 110 ? 20.126 7.651 11.017 1.00 28.34 110 LYS A C 1
ATOM 862 O O . LYS A 1 110 ? 19.713 7.912 12.143 1.00 28.34 110 LYS A O 1
ATOM 867 N N . LYS A 1 111 ? 20.469 6.406 10.662 1.00 30.53 111 LYS A N 1
ATOM 868 C CA . LYS A 1 111 ? 20.366 5.239 11.564 1.00 30.53 111 LYS A CA 1
ATOM 869 C C . LYS A 1 111 ? 21.725 4.636 11.932 1.00 30.53 111 LYS A C 1
ATOM 871 O O . LYS A 1 111 ? 21.779 3.527 12.456 1.00 30.53 111 LYS A O 1
ATOM 876 N N . LEU A 1 112 ? 22.811 5.353 11.646 1.00 33.44 112 LEU A N 1
ATOM 877 C CA . LEU A 1 112 ? 24.183 4.890 11.818 1.00 33.44 112 LEU A CA 1
ATOM 878 C C . LEU A 1 112 ? 24.903 5.726 12.886 1.00 33.44 112 LEU A C 1
ATOM 880 O O . LEU A 1 112 ? 25.797 6.501 12.580 1.00 33.44 112 LEU A O 1
ATOM 884 N N . ASN A 1 113 ? 24.497 5.578 14.148 1.00 31.19 113 ASN A N 1
ATOM 885 C CA . ASN A 1 113 ? 25.305 6.056 15.279 1.00 31.19 113 ASN A CA 1
ATOM 886 C C . ASN A 1 113 ? 25.554 4.965 16.332 1.00 31.19 113 ASN A C 1
ATOM 888 O O . ASN A 1 113 ? 25.828 5.254 17.491 1.00 31.19 113 ASN A O 1
ATOM 892 N N . TRP A 1 114 ? 25.431 3.693 15.940 1.00 29.59 114 TRP A N 1
ATOM 893 C CA . TRP A 1 114 ? 25.551 2.567 16.864 1.00 29.59 114 TRP A CA 1
ATOM 894 C C . TRP A 1 114 ? 25.999 1.298 16.126 1.00 29.59 114 TRP A C 1
ATOM 896 O O . TRP A 1 114 ? 25.157 0.513 15.707 1.00 29.59 114 TRP A O 1
ATOM 906 N N . LEU A 1 115 ? 27.316 1.159 15.896 1.00 29.58 115 LEU A N 1
ATOM 907 C CA . LEU A 1 115 ? 28.109 -0.094 15.787 1.00 29.58 115 LEU A CA 1
ATOM 908 C C . LEU A 1 115 ? 29.350 0.097 14.888 1.00 29.58 115 LEU A C 1
ATOM 910 O O . LEU A 1 115 ? 29.459 -0.439 13.787 1.00 29.58 115 LEU A O 1
ATOM 914 N N . ASN A 1 116 ? 30.328 0.835 15.415 1.00 32.72 116 ASN A N 1
ATOM 915 C CA . ASN A 1 116 ? 31.681 1.010 14.873 1.00 32.72 116 ASN A CA 1
ATOM 916 C C . ASN A 1 116 ? 32.591 -0.223 15.089 1.00 32.72 116 ASN A C 1
ATOM 918 O O . ASN A 1 116 ? 33.732 -0.063 15.502 1.00 32.72 116 ASN A O 1
ATOM 922 N N . HIS A 1 117 ? 32.135 -1.457 14.832 1.00 33.03 117 HIS A N 1
ATOM 923 C CA . HIS A 1 117 ? 32.981 -2.638 15.111 1.00 33.03 117 HIS A CA 1
ATOM 924 C C . HIS A 1 117 ? 33.047 -3.757 14.058 1.00 33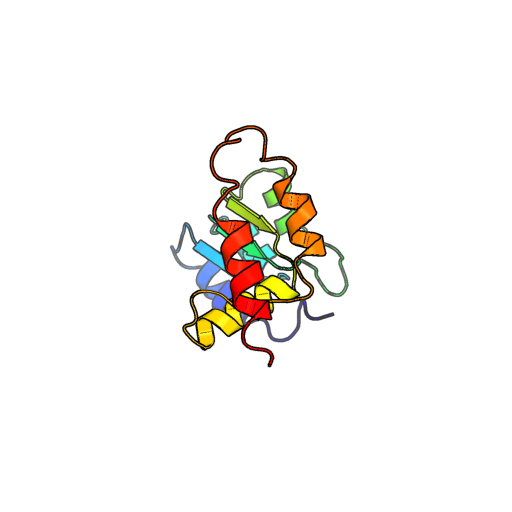.03 117 HIS A C 1
ATOM 926 O O . HIS A 1 117 ? 33.789 -4.708 14.269 1.00 33.03 117 HIS A O 1
ATOM 932 N N . HIS A 1 118 ? 32.401 -3.653 12.889 1.00 30.05 118 HIS A N 1
ATOM 933 C CA . HIS A 1 118 ? 32.460 -4.734 11.877 1.00 30.05 118 HIS A CA 1
ATOM 934 C C . HIS A 1 118 ? 32.911 -4.314 10.467 1.00 30.05 118 HIS A C 1
ATOM 936 O O . HIS A 1 118 ? 32.695 -5.026 9.487 1.00 30.05 118 HIS A O 1
ATOM 942 N N . MET A 1 119 ? 33.632 -3.197 10.350 1.00 31.22 119 MET A N 1
ATOM 943 C CA . MET A 1 119 ? 34.126 -2.656 9.073 1.00 31.22 119 MET A CA 1
ATOM 944 C C . MET A 1 119 ? 35.392 -3.356 8.525 1.00 31.22 119 MET A C 1
ATOM 946 O O . MET A 1 119 ? 36.204 -2.733 7.848 1.00 31.22 119 MET A O 1
ATOM 950 N N . MET A 1 120 ? 35.572 -4.653 8.798 1.00 32.31 120 MET A N 1
ATOM 951 C CA . MET A 1 120 ? 36.706 -5.446 8.291 1.00 32.31 120 MET A CA 1
ATOM 952 C C . MET A 1 120 ? 36.325 -6.450 7.193 1.00 32.31 120 MET A C 1
ATOM 954 O O . MET A 1 120 ? 37.191 -6.865 6.432 1.00 32.31 120 MET A O 1
ATOM 958 N N . MET A 1 121 ? 35.042 -6.799 7.037 1.00 31.52 121 MET A N 1
ATOM 959 C CA . MET A 1 121 ? 34.636 -7.887 6.130 1.00 31.52 121 MET A CA 1
ATOM 960 C C . MET A 1 121 ? 34.260 -7.429 4.709 1.00 31.52 121 MET A C 1
ATOM 962 O O . MET A 1 121 ? 34.255 -8.227 3.780 1.00 31.52 121 MET A O 1
ATOM 966 N N . VAL A 1 122 ? 33.983 -6.135 4.508 1.00 41.78 122 VAL A N 1
ATOM 967 C CA . VAL A 1 122 ? 33.560 -5.595 3.197 1.00 41.78 122 VAL A CA 1
ATOM 968 C C . VAL A 1 122 ? 34.750 -5.328 2.262 1.00 41.78 122 VAL A C 1
ATOM 970 O O . VAL A 1 122 ? 34.591 -5.340 1.045 1.00 41.78 122 VAL A O 1
ATOM 973 N N . ARG A 1 123 ? 35.965 -5.155 2.803 1.00 37.25 123 ARG A N 1
ATOM 974 C CA . ARG A 1 123 ? 37.176 -4.955 1.987 1.00 37.25 123 ARG A CA 1
ATOM 975 C C . ARG A 1 123 ? 37.612 -6.227 1.252 1.00 37.25 123 ARG A C 1
ATOM 977 O O . ARG A 1 123 ? 37.965 -6.136 0.083 1.00 37.25 123 ARG A O 1
ATOM 984 N N . SER A 1 124 ? 37.490 -7.409 1.867 1.00 37.50 124 SER A N 1
ATOM 985 C CA . SER A 1 124 ? 37.962 -8.654 1.236 1.00 37.50 124 SER A CA 1
ATOM 986 C C . SER A 1 124 ? 37.092 -9.126 0.064 1.00 37.50 124 SER A C 1
ATOM 988 O O . SER A 1 124 ? 37.601 -9.753 -0.862 1.00 37.50 124 SER A O 1
ATOM 990 N N . LEU A 1 125 ? 35.797 -8.791 0.055 1.00 39.56 125 LEU A N 1
ATOM 991 C CA . LEU A 1 125 ? 34.888 -9.143 -1.044 1.00 39.56 125 LEU A CA 1
ATOM 992 C C . LEU A 1 125 ? 35.084 -8.258 -2.286 1.00 39.56 125 LEU A C 1
ATOM 994 O O . LEU A 1 125 ? 34.862 -8.722 -3.403 1.00 39.56 125 LEU A O 1
ATOM 998 N N . CYS A 1 126 ? 35.547 -7.016 -2.110 1.00 40.91 126 CYS A N 1
ATOM 999 C CA . CYS A 1 126 ? 35.883 -6.132 -3.229 1.00 40.91 126 CYS A CA 1
ATOM 1000 C C . CYS A 1 126 ? 37.180 -6.586 -3.929 1.00 40.91 126 CYS A C 1
ATOM 1002 O O . CYS A 1 126 ? 37.234 -6.643 -5.157 1.00 40.91 126 CYS A O 1
ATOM 1004 N N . ASP A 1 127 ? 38.180 -7.026 -3.154 1.00 40.28 127 ASP A N 1
ATOM 1005 C CA . ASP A 1 127 ? 39.448 -7.547 -3.687 1.00 40.28 127 ASP A CA 1
ATOM 1006 C C . ASP A 1 127 ? 39.288 -8.898 -4.412 1.00 40.28 127 ASP A C 1
ATOM 1008 O O . ASP A 1 127 ? 39.989 -9.168 -5.389 1.00 40.28 127 ASP A O 1
ATOM 1012 N N . ALA A 1 128 ? 38.331 -9.737 -3.997 1.00 44.53 128 ALA A N 1
ATOM 1013 C CA . ALA A 1 128 ? 38.037 -11.007 -4.667 1.00 44.53 128 ALA A CA 1
ATOM 1014 C C . ALA A 1 128 ? 37.412 -10.821 -6.064 1.00 44.53 128 ALA A C 1
ATOM 1016 O O . ALA A 1 128 ? 37.675 -11.612 -6.969 1.00 44.53 128 ALA A O 1
ATOM 1017 N N . SER A 1 129 ? 36.632 -9.753 -6.264 1.00 43.66 129 SER A N 1
ATOM 1018 C CA . SER A 1 129 ? 35.987 -9.451 -7.551 1.00 43.66 129 SER A CA 1
ATOM 1019 C C . SER A 1 129 ? 36.991 -8.978 -8.614 1.00 43.66 129 SER A C 1
ATOM 1021 O O . SER A 1 129 ? 36.852 -9.294 -9.795 1.00 43.66 129 SER A O 1
ATOM 1023 N N . ASN A 1 130 ? 38.068 -8.299 -8.202 1.00 41.53 130 ASN A N 1
ATOM 1024 C CA . ASN A 1 130 ? 39.109 -7.815 -9.117 1.00 41.53 130 ASN A CA 1
ATOM 1025 C C . ASN A 1 130 ? 40.086 -8.911 -9.586 1.00 41.53 130 ASN A C 1
ATOM 1027 O O . ASN A 1 130 ? 40.829 -8.698 -10.540 1.00 41.53 130 ASN A O 1
ATOM 1031 N N . LYS A 1 131 ? 40.087 -10.089 -8.946 1.00 45.97 131 LYS A N 1
ATOM 1032 C CA . LYS A 1 131 ? 40.972 -11.219 -9.288 1.00 45.97 131 LYS A CA 1
ATOM 1033 C C . LYS A 1 131 ? 40.375 -12.196 -10.308 1.00 45.97 131 LYS A C 1
ATOM 1035 O O . LYS A 1 131 ? 41.092 -13.053 -10.806 1.00 45.97 131 LYS A O 1
ATOM 1040 N N . LEU A 1 132 ? 39.087 -12.056 -10.631 1.00 45.47 132 LEU A N 1
ATOM 1041 C CA . LEU A 1 132 ? 38.364 -12.873 -11.618 1.00 45.47 132 LEU A CA 1
ATOM 1042 C C . LEU A 1 132 ? 38.245 -12.186 -12.992 1.00 45.47 132 LEU A C 1
ATOM 1044 O O . LEU A 1 132 ? 37.432 -12.590 -13.819 1.00 45.47 132 LEU A O 1
ATOM 1048 N N . ARG A 1 133 ? 39.028 -11.124 -13.228 1.00 41.66 133 ARG A N 1
ATOM 1049 C CA . ARG A 1 133 ? 39.012 -10.330 -14.468 1.00 41.66 133 ARG A CA 1
ATOM 1050 C C . ARG A 1 133 ? 40.344 -10.356 -15.245 1.00 41.66 133 ARG A C 1
AT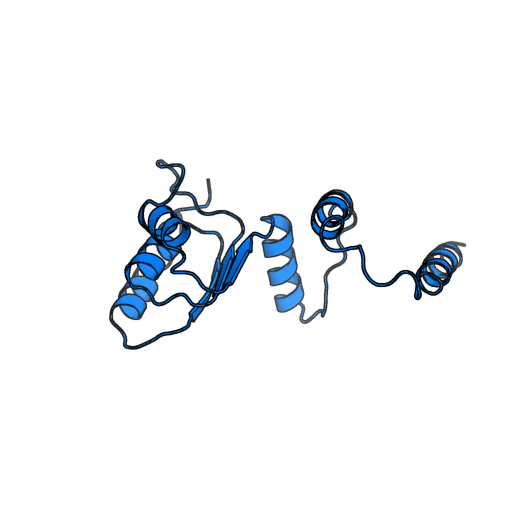OM 1052 O O . ARG A 1 133 ? 40.561 -9.471 -16.068 1.00 41.66 133 ARG A O 1
ATOM 1059 N N . CYS A 1 134 ? 41.185 -11.365 -14.998 1.00 37.25 134 CYS A N 1
ATOM 1060 C CA . CYS A 1 134 ? 42.337 -11.739 -15.827 1.00 37.25 134 CYS A CA 1
ATOM 1061 C C . CYS A 1 134 ? 42.109 -13.126 -16.428 1.00 37.25 134 CYS A C 1
ATOM 1063 O O . CYS A 1 134 ? 41.634 -14.002 -15.668 1.00 37.25 134 CYS A O 1
#

pLDDT: mean 71.38, std 23.41, range [21.28, 94.38]

Secondary structure (DSSP, 8-state):
--SSTT--HHHHHHHHHS---SEEEEEEESHHHHHHHHTT-EEEEEEEEE--SSSSS-HHHHHHHHTT--SEEEE--HHHHHHHHHHHHTT-S----TTTHHHHHHHHGGG-SS-TT-TTHHHHHHHHHHTT--

Foldseek 3Di:
DPAPPPDPVVVLVVVLVDPAAADADQDQAEVSLLSCLVSLRHAAYEYQAHQHPVGRHRPSNVVSVVVVSHNHYHHDHPVLSVQVVVCVVVVHPHDDDPPCVVVVVVVCVVVPPDDPDDVPPVVVVVVVVVVVPD